Protein AF-A0A3E0H750-F1 (afdb_monomer_lite)

pLDDT: mean 78.37, std 12.35, range [49.81, 90.31]

Foldseek 3Di:
DEWAADPLWTWADDPPDDDTPDIHNDPVVSQVVQVVVCVVVVHDYYYYDHPPPPD

Sequence (55 aa):
MITYCEDGVWKTRVVGNVRASRISPDRGDAIAFGRRVARERGVRHVVLDQADPSS

Structure (mmCIF, N/CA/C/O backbone):
data_AF-A0A3E0H750-F1
#
_entry.id   AF-A0A3E0H750-F1
#
loop_
_atom_site.group_PDB
_atom_site.id
_atom_site.type_symbol
_atom_site.label_atom_id
_atom_site.label_alt_id
_atom_site.label_comp_id
_atom_site.label_asym_id
_atom_site.label_entity_id
_atom_site.label_seq_id
_atom_site.pdbx_PDB_ins_code
_atom_site.Cartn_x
_atom_site.Cartn_y
_atom_site.Cartn_z
_atom_site.occupancy
_atom_site.B_iso_or_equiv
_atom_site.auth_seq_id
_atom_site.auth_comp_id
_atom_site.auth_asym_id
_atom_site.auth_atom_id
_atom_site.pdbx_PDB_model_num
ATOM 1 N N . MET A 1 1 ? -6.463 0.536 4.174 1.00 85.75 1 MET A N 1
ATOM 2 C CA . MET A 1 1 ? -5.367 0.982 3.290 1.00 85.75 1 MET A CA 1
ATOM 3 C C . MET A 1 1 ? -5.594 0.376 1.923 1.00 85.75 1 MET A C 1
ATOM 5 O O . MET A 1 1 ? -5.813 -0.826 1.853 1.00 85.75 1 MET A O 1
ATOM 9 N N . ILE A 1 2 ? -5.573 1.175 0.866 1.00 87.94 2 ILE A N 1
ATOM 10 C CA . ILE A 1 2 ? -5.706 0.704 -0.513 1.00 87.94 2 ILE A CA 1
ATOM 11 C C . ILE A 1 2 ? -4.466 1.148 -1.274 1.00 87.94 2 ILE A C 1
ATOM 13 O O . ILE A 1 2 ? -4.164 2.338 -1.288 1.00 87.94 2 ILE A O 1
ATOM 17 N N . THR A 1 3 ? -3.774 0.206 -1.899 1.00 88.00 3 THR A N 1
ATOM 18 C CA . THR A 1 3 ? -2.738 0.468 -2.899 1.00 8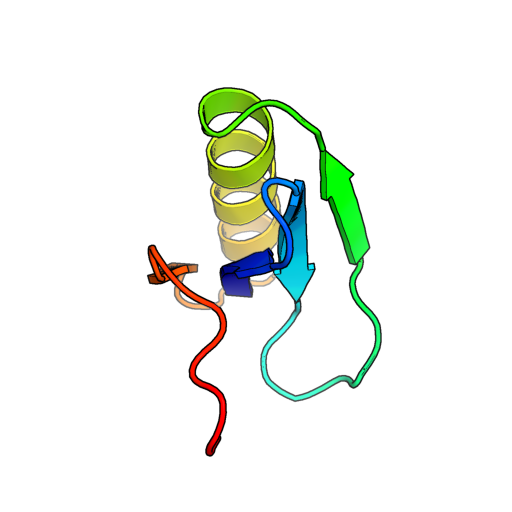8.00 3 THR A CA 1
ATOM 19 C C . THR A 1 3 ? -3.372 0.283 -4.272 1.00 88.00 3 THR A C 1
ATOM 21 O O . THR A 1 3 ? -3.997 -0.746 -4.495 1.00 88.00 3 THR A O 1
ATOM 24 N N . TYR A 1 4 ? -3.261 1.258 -5.165 1.00 86.44 4 TYR A N 1
ATOM 25 C CA . TYR A 1 4 ? -3.855 1.203 -6.500 1.00 86.44 4 TYR A CA 1
ATOM 26 C C . TYR A 1 4 ? -2.910 1.787 -7.548 1.00 86.44 4 TYR A C 1
ATOM 28 O O . TYR A 1 4 ? -2.099 2.653 -7.219 1.00 86.44 4 TYR A O 1
ATOM 36 N N . CYS A 1 5 ? -2.997 1.310 -8.788 1.00 83.31 5 CYS A N 1
ATOM 37 C CA . CYS A 1 5 ? -2.233 1.853 -9.910 1.00 83.31 5 CYS A CA 1
ATOM 38 C C . CYS A 1 5 ? -3.096 2.835 -10.715 1.00 83.31 5 CYS A C 1
ATOM 40 O O . CYS A 1 5 ? -4.176 2.473 -11.181 1.00 83.31 5 CYS A O 1
ATOM 42 N N . GLU A 1 6 ? -2.625 4.068 -10.872 1.00 83.75 6 GLU A N 1
ATOM 43 C CA . GLU A 1 6 ? -3.258 5.118 -11.677 1.00 83.75 6 GLU A CA 1
ATOM 44 C C . GLU A 1 6 ? -2.202 5.707 -12.614 1.00 83.75 6 GLU A C 1
ATOM 46 O O . GLU A 1 6 ? -1.143 6.123 -12.146 1.00 83.75 6 GLU A O 1
ATOM 51 N N . ASP A 1 7 ? -2.455 5.685 -13.925 1.00 82.50 7 ASP A N 1
ATOM 52 C CA . ASP A 1 7 ? -1.520 6.166 -14.959 1.00 82.50 7 ASP A CA 1
ATOM 53 C C . ASP A 1 7 ? -0.111 5.540 -14.881 1.00 82.50 7 ASP A C 1
ATOM 55 O O . ASP A 1 7 ? 0.906 6.195 -15.100 1.00 82.50 7 ASP A O 1
ATOM 59 N N . GLY A 1 8 ? -0.034 4.252 -14.524 1.00 81.44 8 GLY A N 1
ATOM 60 C CA . GLY A 1 8 ? 1.238 3.541 -14.335 1.00 81.44 8 GLY A CA 1
ATOM 61 C C . GLY A 1 8 ? 1.954 3.878 -13.023 1.00 81.44 8 GLY A C 1
ATOM 62 O O . GLY A 1 8 ? 3.074 3.425 -12.795 1.00 81.44 8 GLY A O 1
ATOM 63 N N . VAL A 1 9 ? 1.312 4.652 -12.148 1.00 82.38 9 VAL A N 1
ATOM 64 C CA . VAL A 1 9 ? 1.870 5.099 -10.879 1.00 82.38 9 VAL A CA 1
ATOM 65 C C . VAL A 1 9 ? 1.125 4.464 -9.714 1.00 82.38 9 VAL A C 1
ATOM 67 O O . VAL A 1 9 ? -0.094 4.574 -9.580 1.00 82.38 9 VAL A O 1
ATOM 70 N N . TRP A 1 10 ? 1.872 3.834 -8.812 1.00 84.50 10 TRP A N 1
ATOM 71 C CA . TRP A 1 10 ? 1.306 3.205 -7.631 1.00 84.50 10 TRP A CA 1
ATOM 72 C C . TRP A 1 10 ? 1.064 4.233 -6.532 1.00 84.50 10 TRP A C 1
ATOM 74 O O . TRP A 1 10 ? 1.979 4.873 -6.009 1.00 84.50 10 TRP A O 1
ATOM 84 N N . LYS A 1 11 ? -0.197 4.373 -6.143 1.00 85.44 11 LYS A N 1
ATOM 85 C CA . LYS A 1 11 ? -0.662 5.282 -5.100 1.00 85.44 11 LYS A CA 1
ATOM 86 C C . LYS A 1 11 ? -1.181 4.475 -3.929 1.00 85.44 11 LYS A C 1
ATOM 88 O O . LYS A 1 11 ? -1.767 3.408 -4.095 1.00 85.44 11 LYS A O 1
ATOM 93 N N . THR A 1 12 ? -0.985 4.986 -2.718 1.00 83.94 12 THR A N 1
ATOM 94 C CA . THR A 1 12 ? -1.584 4.368 -1.530 1.00 83.94 12 THR A CA 1
ATOM 95 C C . THR A 1 12 ? -2.466 5.359 -0.780 1.00 83.94 12 THR A C 1
ATOM 97 O O . THR A 1 12 ? -2.010 6.446 -0.430 1.00 83.94 12 THR A O 1
ATOM 100 N N . ARG A 1 13 ? -3.729 4.991 -0.524 1.00 84.00 13 ARG A N 1
ATOM 101 C CA . ARG A 1 13 ? -4.722 5.791 0.215 1.00 84.00 13 ARG A CA 1
ATOM 102 C C . ARG A 1 13 ? -5.206 5.090 1.482 1.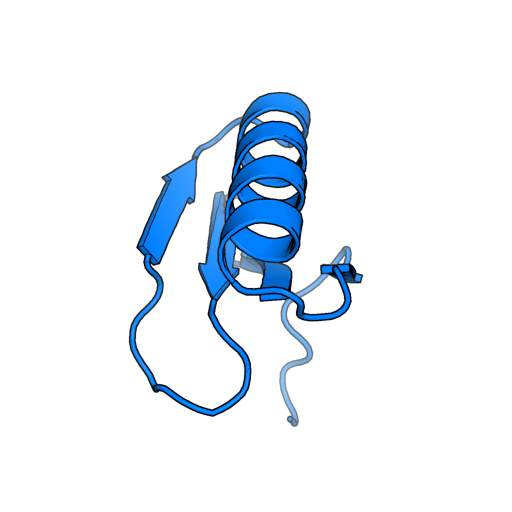00 84.00 13 ARG A C 1
ATOM 104 O O . ARG A 1 13 ? -5.394 3.871 1.513 1.00 84.00 13 ARG A O 1
ATOM 111 N N . VAL A 1 14 ? -5.478 5.868 2.525 1.00 79.19 14 VAL A N 1
ATOM 112 C CA . VAL A 1 14 ? -6.218 5.384 3.697 1.00 79.19 14 VAL A CA 1
ATOM 113 C C . VAL A 1 14 ? -7.710 5.401 3.357 1.00 79.19 14 VAL A C 1
ATOM 115 O O . VAL A 1 14 ? -8.214 6.371 2.801 1.00 79.19 14 VAL A O 1
ATOM 118 N N . VAL A 1 15 ? -8.423 4.313 3.661 1.00 69.25 15 VAL A N 1
ATOM 119 C CA . VAL A 1 15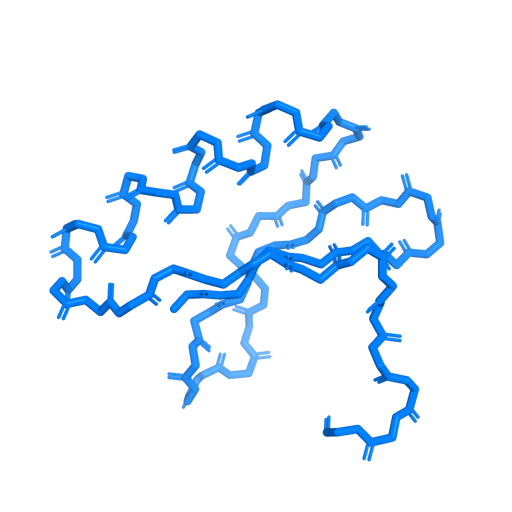 ? -9.879 4.245 3.455 1.00 69.25 15 VAL A CA 1
ATOM 120 C C . VAL A 1 15 ? -10.522 5.217 4.441 1.00 69.25 15 VAL A C 1
ATOM 122 O O . VAL A 1 15 ? -10.325 5.058 5.642 1.00 69.25 15 VAL A O 1
ATOM 125 N N . GLY A 1 16 ? -11.221 6.232 3.932 1.00 65.88 16 GLY A N 1
ATOM 126 C CA . GLY A 1 16 ? -11.908 7.241 4.746 1.00 65.88 16 GLY A CA 1
ATOM 127 C C . GLY A 1 16 ? -11.208 8.599 4.878 1.00 65.88 16 GLY A C 1
ATOM 128 O O . GLY A 1 16 ? -11.786 9.490 5.485 1.00 65.88 16 GLY A O 1
ATOM 129 N N . ASN A 1 17 ? -10.012 8.807 4.305 1.00 53.00 17 ASN A N 1
ATOM 130 C CA . ASN A 1 17 ? -9.422 10.150 4.233 1.00 53.00 17 ASN A CA 1
ATOM 131 C C . ASN A 1 17 ? -8.789 10.403 2.855 1.00 53.00 17 ASN A C 1
ATOM 133 O O . ASN A 1 17 ? -7.935 9.646 2.397 1.00 53.00 17 ASN A O 1
ATOM 137 N N . VAL A 1 18 ? -9.230 11.472 2.192 1.00 54.09 18 VAL A N 1
ATOM 138 C CA . VAL A 1 18 ? -9.133 11.738 0.738 1.00 54.09 18 VAL A CA 1
ATOM 139 C C . VAL A 1 18 ? -7.720 12.144 0.268 1.00 54.09 18 VAL A C 1
ATOM 141 O O . VAL A 1 18 ? -7.538 12.713 -0.801 1.00 54.09 18 VAL A O 1
ATOM 144 N N . ARG A 1 19 ? -6.661 11.841 1.028 1.00 60.22 19 ARG A N 1
ATOM 145 C CA . ARG A 1 19 ? -5.281 12.138 0.610 1.00 60.22 19 ARG A CA 1
ATOM 146 C C . ARG A 1 19 ? -4.464 10.869 0.423 1.00 60.22 19 ARG A C 1
ATOM 148 O O . ARG A 1 19 ? -4.220 10.115 1.366 1.00 60.22 19 ARG A O 1
ATOM 155 N N . ALA A 1 20 ? -4.014 10.664 -0.816 1.00 59.88 20 ALA A N 1
ATOM 156 C CA . ALA A 1 20 ? -2.961 9.712 -1.133 1.00 59.88 20 ALA A CA 1
ATOM 157 C C . ALA A 1 20 ? -1.745 10.016 -0.247 1.00 59.88 20 ALA A C 1
ATOM 159 O O . ALA A 1 20 ? -1.288 11.153 -0.163 1.00 59.88 20 ALA A O 1
ATOM 160 N N . SER A 1 21 ? -1.267 9.006 0.470 1.00 65.75 21 SER A N 1
ATOM 161 C CA . SER A 1 21 ? -0.202 9.161 1.462 1.00 65.75 21 SER A CA 1
ATOM 162 C C . SER A 1 21 ? 1.185 8.954 0.851 1.00 65.75 21 SER A C 1
ATOM 164 O O . SER A 1 21 ? 2.177 9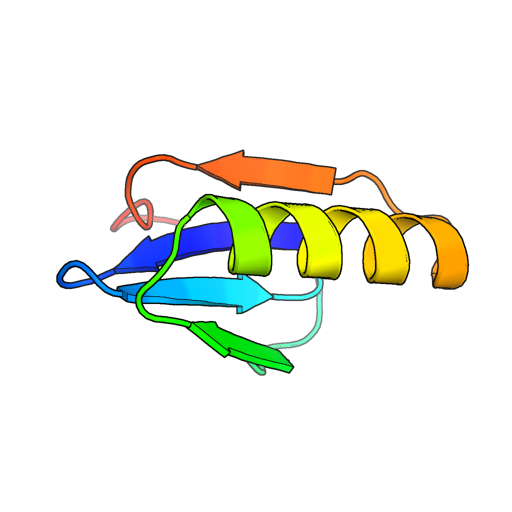.329 1.468 1.00 65.75 21 SER A O 1
ATOM 166 N N . ARG A 1 22 ? 1.265 8.353 -0.348 1.00 67.88 22 ARG A N 1
ATOM 167 C CA . ARG A 1 22 ? 2.510 8.155 -1.100 1.00 67.88 22 ARG A CA 1
ATOM 168 C C . ARG A 1 22 ? 2.237 7.796 -2.563 1.00 67.88 22 ARG A C 1
ATOM 170 O O . ARG A 1 22 ? 1.239 7.133 -2.855 1.00 67.88 22 ARG A O 1
ATOM 177 N N . ILE A 1 23 ? 3.152 8.219 -3.431 1.00 72.88 23 ILE A N 1
ATOM 178 C CA . ILE A 1 23 ? 3.219 7.933 -4.866 1.00 72.88 23 ILE A CA 1
ATOM 179 C C . ILE A 1 23 ? 4.556 7.212 -5.100 1.00 72.88 23 ILE A C 1
ATOM 181 O O . ILE A 1 23 ? 5.585 7.711 -4.647 1.00 72.88 23 ILE A O 1
ATOM 185 N N . SER A 1 24 ? 4.550 6.039 -5.736 1.00 74.06 24 SER A N 1
ATOM 186 C CA . SER A 1 24 ? 5.760 5.282 -6.084 1.00 74.06 24 SER A CA 1
ATOM 187 C C . SER A 1 24 ? 5.637 4.718 -7.504 1.00 74.06 24 SER A C 1
ATOM 189 O O . SER A 1 24 ? 4.555 4.263 -7.877 1.00 74.06 24 SER A O 1
ATOM 191 N N . PRO A 1 25 ? 6.704 4.740 -8.320 1.00 75.25 25 PRO A N 1
ATOM 192 C CA . PRO A 1 25 ? 6.701 4.073 -9.620 1.00 75.25 25 PRO A CA 1
ATOM 193 C C . PRO A 1 25 ? 6.795 2.544 -9.486 1.00 75.25 25 PRO A C 1
ATOM 195 O O . PRO A 1 25 ? 6.452 1.827 -10.419 1.00 75.25 25 PRO A O 1
ATOM 198 N N . ASP A 1 26 ? 7.233 2.034 -8.329 1.00 83.44 26 ASP A N 1
ATOM 199 C CA . ASP A 1 26 ? 7.411 0.604 -8.093 1.00 83.44 26 ASP A CA 1
ATOM 200 C C . ASP A 1 26 ? 6.249 -0.010 -7.295 1.00 8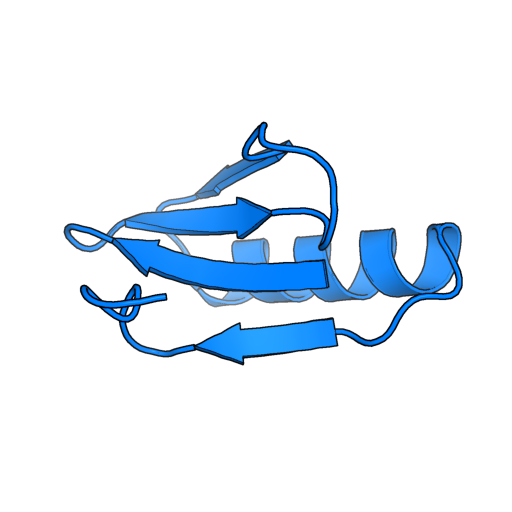3.44 26 ASP A C 1
ATOM 202 O O . ASP A 1 26 ? 5.856 0.467 -6.222 1.00 83.44 26 ASP A O 1
ATOM 206 N N . ARG A 1 27 ? 5.724 -1.125 -7.814 1.00 82.62 27 ARG A N 1
ATOM 207 C CA . ARG A 1 27 ? 4.624 -1.882 -7.201 1.00 82.62 27 ARG A CA 1
ATOM 208 C C . ARG A 1 27 ? 5.013 -2.452 -5.841 1.00 82.62 27 ARG A C 1
ATOM 210 O O . ARG A 1 27 ? 4.212 -2.419 -4.905 1.00 82.62 27 ARG A O 1
ATOM 217 N N . GLY A 1 28 ? 6.215 -3.018 -5.740 1.00 86.81 28 GLY A N 1
ATOM 218 C CA . GLY A 1 28 ? 6.698 -3.669 -4.525 1.00 86.81 28 GLY A CA 1
ATOM 219 C C . GLY A 1 28 ? 6.810 -2.679 -3.371 1.00 86.81 28 GLY A C 1
ATOM 220 O O . GLY A 1 28 ? 6.297 -2.935 -2.281 1.00 86.81 28 GLY A O 1
ATOM 221 N N . ASP A 1 29 ? 7.390 -1.515 -3.642 1.00 86.25 29 ASP A N 1
ATOM 222 C CA . ASP A 1 29 ? 7.559 -0.421 -2.692 1.00 86.25 29 ASP A CA 1
ATOM 223 C C . ASP A 1 29 ? 6.207 0.147 -2.214 1.00 86.25 29 ASP A C 1
ATOM 225 O O . ASP A 1 29 ? 5.996 0.348 -1.012 1.00 86.25 29 ASP A O 1
ATOM 229 N N . ALA A 1 30 ? 5.237 0.319 -3.120 1.00 85.88 30 ALA A N 1
ATOM 230 C CA . ALA A 1 30 ? 3.891 0.771 -2.762 1.00 85.88 30 ALA A CA 1
ATOM 231 C C . ALA A 1 30 ? 3.119 -0.250 -1.906 1.00 85.88 30 ALA A C 1
ATOM 233 O O . ALA A 1 30 ? 2.416 0.128 -0.963 1.00 85.88 30 ALA A O 1
ATOM 234 N N . ILE A 1 31 ? 3.264 -1.548 -2.191 1.00 87.44 31 ILE A N 1
ATOM 235 C CA . ILE A 1 31 ? 2.637 -2.621 -1.405 1.00 87.44 31 ILE A CA 1
ATOM 236 C C . ILE A 1 31 ? 3.301 -2.749 -0.034 1.00 87.44 31 ILE A C 1
ATOM 238 O O . ILE A 1 31 ? 2.595 -2.860 0.970 1.00 87.44 31 ILE A O 1
ATOM 242 N N . ALA A 1 32 ? 4.633 -2.706 0.038 1.00 89.88 32 ALA A N 1
ATOM 243 C CA . ALA A 1 32 ? 5.370 -2.776 1.297 1.00 89.88 32 ALA A CA 1
ATOM 244 C C . ALA A 1 32 ? 4.989 -1.612 2.222 1.00 89.88 32 ALA A C 1
ATOM 246 O O . ALA A 1 32 ? 4.668 -1.820 3.397 1.00 89.88 32 ALA A O 1
ATOM 247 N N . PHE A 1 33 ? 4.928 -0.399 1.666 1.00 87.62 33 PHE A N 1
ATOM 248 C CA . PHE A 1 33 ? 4.449 0.780 2.375 1.00 87.62 33 PHE A CA 1
ATOM 249 C C . PHE A 1 33 ? 2.988 0.626 2.817 1.00 87.62 33 PHE A C 1
ATOM 251 O O . PHE A 1 33 ? 2.671 0.827 3.990 1.00 87.62 33 PHE A O 1
ATOM 258 N N . GLY A 1 34 ? 2.101 0.202 1.911 1.00 87.88 34 GLY A N 1
ATOM 259 C CA . GLY A 1 34 ? 0.689 -0.032 2.208 1.00 87.88 34 GLY A CA 1
ATOM 260 C C . GLY A 1 34 ? 0.472 -1.023 3.348 1.00 87.88 34 GLY A C 1
ATOM 261 O O . GLY A 1 34 ? -0.289 -0.746 4.276 1.00 87.88 34 GLY A O 1
ATOM 262 N N . ARG A 1 35 ? 1.204 -2.137 3.338 1.00 90.31 35 ARG A N 1
ATOM 263 C CA . ARG A 1 35 ? 1.130 -3.168 4.375 1.00 90.31 35 ARG A CA 1
ATOM 264 C C . ARG A 1 35 ? 1.633 -2.658 5.722 1.00 90.31 35 ARG A C 1
ATOM 266 O O . ARG A 1 35 ? 1.012 -2.941 6.747 1.00 90.31 35 ARG A O 1
ATOM 273 N N . ARG A 1 36 ? 2.732 -1.896 5.728 1.00 90.31 36 ARG A N 1
ATOM 274 C CA . ARG A 1 36 ? 3.281 -1.283 6.944 1.00 90.31 36 ARG A CA 1
ATOM 275 C C . ARG A 1 36 ? 2.270 -0.327 7.577 1.00 90.31 36 ARG A C 1
ATOM 277 O O . ARG A 1 36 ? 1.908 -0.521 8.734 1.00 90.31 36 ARG A O 1
ATOM 284 N N . VAL A 1 37 ? 1.748 0.623 6.800 1.00 86.50 37 VAL A N 1
ATOM 285 C CA . VAL A 1 37 ? 0.788 1.617 7.305 1.00 86.50 37 VAL A CA 1
ATOM 286 C C . VAL A 1 37 ? -0.525 0.960 7.726 1.00 86.50 37 VAL A C 1
ATOM 288 O O . VAL A 1 37 ? -1.114 1.346 8.732 1.00 86.50 37 VAL A O 1
ATOM 291 N N . ALA A 1 38 ? -0.987 -0.061 7.000 1.00 88.69 38 ALA A N 1
ATOM 292 C CA . ALA A 1 38 ? -2.166 -0.832 7.383 1.00 88.69 38 ALA A CA 1
ATOM 293 C C . ALA A 1 38 ? -2.007 -1.471 8.769 1.00 88.69 38 ALA A C 1
ATOM 295 O O . ALA A 1 38 ? -2.911 -1.366 9.596 1.00 88.69 38 ALA A O 1
ATOM 296 N N . ARG A 1 39 ? -0.836 -2.062 9.042 1.00 89.56 39 ARG A N 1
ATOM 297 C CA . ARG A 1 39 ? -0.500 -2.638 10.349 1.00 89.56 39 ARG A CA 1
ATOM 298 C C . ARG A 1 39 ? -0.417 -1.573 11.442 1.00 89.56 39 ARG A C 1
ATOM 300 O O . ARG A 1 39 ? -0.999 -1.772 12.499 1.00 89.56 39 ARG A O 1
ATOM 307 N N . GLU A 1 40 ? 0.260 -0.453 11.188 1.00 87.69 40 GLU A N 1
ATOM 308 C CA . GLU A 1 40 ? 0.379 0.659 12.149 1.00 87.69 40 GLU A CA 1
ATOM 309 C C . GLU A 1 40 ? -0.984 1.277 12.496 1.00 87.69 40 GLU A C 1
ATOM 311 O O . GLU A 1 40 ? -1.203 1.717 13.620 1.00 87.69 40 GLU A O 1
ATOM 316 N N . ARG A 1 41 ? -1.917 1.297 11.538 1.00 84.19 41 ARG A N 1
ATOM 317 C CA . ARG A 1 41 ? -3.260 1.870 11.702 1.00 84.19 41 ARG A CA 1
ATOM 318 C C . ARG A 1 41 ? -4.325 0.849 12.113 1.00 84.19 41 ARG A C 1
ATOM 320 O O . ARG A 1 41 ? -5.465 1.249 12.321 1.00 84.19 41 ARG A O 1
ATOM 327 N N . GLY A 1 42 ? -3.993 -0.441 12.187 1.00 88.25 42 GLY A N 1
ATOM 328 C CA . GLY A 1 42 ? -4.955 -1.506 12.493 1.00 88.25 42 GLY A CA 1
ATOM 329 C C . GLY A 1 42 ? -6.063 -1.674 11.444 1.00 88.25 42 GLY A C 1
ATOM 330 O O . GLY A 1 42 ? -7.171 -2.076 11.781 1.00 88.25 42 GLY A O 1
ATOM 331 N N . VAL A 1 43 ? -5.795 -1.352 10.174 1.00 86.00 43 VAL A N 1
ATOM 332 C CA . VAL A 1 43 ? -6.781 -1.433 9.080 1.00 86.00 43 VAL A CA 1
ATOM 333 C C . VAL A 1 43 ? -6.418 -2.522 8.075 1.00 86.00 43 VAL A C 1
ATOM 335 O O . VAL A 1 43 ? -5.254 -2.874 7.908 1.00 86.00 43 VAL A O 1
ATOM 338 N N . ARG A 1 44 ? -7.403 -3.019 7.320 1.00 88.44 44 ARG A N 1
ATOM 339 C CA . ARG A 1 44 ? -7.161 -3.960 6.215 1.00 88.44 44 ARG A CA 1
ATOM 340 C C . ARG A 1 44 ? -6.353 -3.302 5.089 1.00 88.44 44 ARG A C 1
ATOM 342 O O . ARG A 1 44 ? -6.603 -2.144 4.740 1.00 88.44 44 ARG A O 1
ATOM 349 N N . HIS A 1 45 ? -5.418 -4.045 4.494 1.00 89.44 45 HIS A N 1
ATOM 350 C CA . HIS A 1 45 ? -4.726 -3.663 3.257 1.00 89.44 45 HIS A CA 1
ATOM 351 C C . HIS A 1 45 ? -5.381 -4.341 2.050 1.00 89.44 45 HIS A C 1
ATOM 353 O O . HIS A 1 45 ? -5.634 -5.542 2.081 1.00 89.44 45 HIS A O 1
ATOM 359 N N . VAL A 1 46 ? -5.674 -3.562 1.012 1.00 89.31 46 VAL A N 1
ATOM 360 C CA . VAL A 1 46 ? -6.227 -4.015 -0.270 1.00 89.31 46 VAL A CA 1
ATOM 361 C C . VAL A 1 46 ? -5.327 -3.484 -1.383 1.00 89.31 46 VAL A C 1
ATOM 363 O O . VAL A 1 46 ? -4.866 -2.346 -1.301 1.00 89.31 46 VAL A O 1
ATOM 366 N N . VAL A 1 47 ? -5.066 -4.295 -2.405 1.00 86.88 47 VAL A N 1
ATOM 367 C CA . VAL A 1 47 ? -4.301 -3.901 -3.596 1.00 86.88 47 VAL A CA 1
ATOM 368 C C . VAL A 1 47 ? -5.228 -4.006 -4.804 1.00 86.88 47 VAL A C 1
ATOM 370 O O . VAL A 1 47 ? -5.870 -5.039 -4.973 1.00 86.88 47 VAL A O 1
ATOM 373 N N . LEU A 1 48 ? -5.323 -2.941 -5.596 1.00 84.94 48 LEU A N 1
ATOM 374 C CA . LEU A 1 48 ? -6.115 -2.855 -6.822 1.00 84.94 48 LEU A CA 1
ATOM 375 C C . LEU A 1 48 ? -5.154 -2.642 -7.998 1.00 84.94 48 LEU A C 1
ATOM 377 O O . LEU A 1 48 ? -4.341 -1.720 -7.962 1.00 84.94 48 LEU A O 1
ATOM 381 N N . ASP A 1 49 ? -5.216 -3.483 -9.029 1.00 74.38 49 ASP A N 1
ATOM 382 C CA . ASP A 1 49 ? -4.317 -3.350 -10.188 1.00 74.38 49 ASP A CA 1
ATOM 383 C C . ASP A 1 49 ? -4.696 -2.173 -11.106 1.00 74.38 49 ASP A C 1
ATOM 385 O O . ASP A 1 49 ? -3.846 -1.699 -11.853 1.00 74.38 49 ASP A O 1
ATOM 389 N N . GLN A 1 50 ? -5.914 -1.628 -10.987 1.00 64.38 50 GLN A N 1
ATOM 390 C CA . GLN A 1 50 ? -6.313 -0.347 -11.577 1.00 64.38 50 GLN A CA 1
ATOM 391 C C . GLN A 1 50 ? -7.093 0.479 -10.549 1.00 64.38 50 GLN A C 1
ATOM 393 O O . GLN A 1 50 ? -7.866 -0.077 -9.764 1.00 64.38 50 GLN A O 1
ATOM 398 N N . ALA A 1 51 ? -6.867 1.796 -10.522 1.00 60.81 51 ALA A N 1
ATOM 399 C CA . ALA A 1 51 ? -7.771 2.734 -9.870 1.00 60.81 51 ALA A CA 1
ATOM 400 C C . ALA A 1 51 ? -9.148 2.512 -10.490 1.00 60.81 51 ALA A C 1
ATOM 402 O O . ALA A 1 51 ? -9.339 2.807 -11.666 1.00 60.81 51 ALA A O 1
ATOM 403 N N . ASP A 1 52 ? -10.060 1.892 -9.746 1.00 52.00 52 ASP A N 1
ATOM 404 C CA . ASP A 1 52 ? -11.423 1.693 -10.213 1.00 52.00 52 ASP A CA 1
ATOM 405 C C . ASP A 1 52 ? -11.974 3.068 -10.627 1.00 52.00 52 ASP A C 1
ATOM 407 O O . ASP A 1 52 ? -12.059 3.951 -9.768 1.00 52.00 52 ASP A O 1
ATOM 411 N N . PRO A 1 53 ? -12.295 3.302 -11.914 1.00 51.06 53 PRO A N 1
ATOM 412 C CA . PRO A 1 53 ? -12.699 4.627 -12.381 1.00 51.06 53 PRO A CA 1
ATOM 413 C C . PRO A 1 53 ? -14.085 5.047 -11.854 1.00 51.06 53 PRO A C 1
ATOM 415 O O . PRO A 1 53 ? -14.612 6.066 -12.291 1.00 51.06 53 PRO A O 1
ATOM 418 N N . SER A 1 54 ? -14.692 4.267 -10.947 1.00 52.97 54 SER A N 1
ATOM 419 C CA . SER A 1 54 ? -16.100 4.379 -10.556 1.00 52.97 54 SER A CA 1
ATOM 420 C C . SER A 1 54 ? -16.368 4.294 -9.039 1.00 52.97 54 SER A C 1
ATOM 422 O O . SER A 1 54 ? -17.537 4.211 -8.665 1.00 52.97 54 SER A O 1
ATOM 424 N N . SER A 1 55 ? -15.349 4.321 -8.162 1.00 49.81 55 SER A N 1
ATOM 425 C CA . SER A 1 55 ? -15.513 4.128 -6.698 1.00 49.81 55 SER A CA 1
ATOM 426 C C . SER A 1 55 ? -15.268 5.357 -5.822 1.00 49.81 55 SER A C 1
ATOM 428 O O . SER A 1 55 ? -14.141 5.908 -5.868 1.00 49.81 55 SER A O 1
#

Organism: NCBI:txid1045776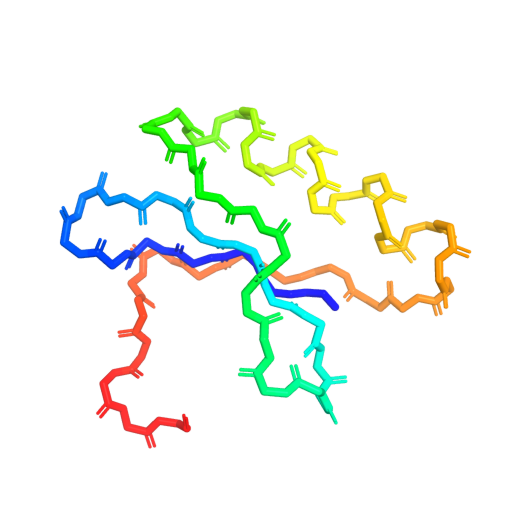

Radius of gyration: 10.1 Å; chains: 1; bounding box: 24×16×28 Å

InterPro domains:
  IPR018691 Protein of unknown function DUF2188 [PF09954] (6-49)

Secondary structure (DSSP, 8-state):
-EEEEETTEEEEE-TTS--EEEEES-HHHHHHHHHHHHHHHT---EEESS--TT-